Protein AF-A0A1Q3TFG1-F1 (afdb_monomer_lite)

Sequence (102 aa):
MDAPSNRLTTIYNNKSANSSELRNLDILASPIDLKHWPKGSTLTNNGKKTINWRVSFHGRLSFIQVDGKKIRAIPQTGTMGNTCSYVDVKVLPGKTIMTILP

Foldseek 3Di:
DDPPDLEAEDEDPDPDQDKDWDFQDQRPNWGWIWIDGPWWIKIFTQGQAKGWYKYKYWDDAQFKQKQNDTDGWDWDQDPVRTIMTIDIDIHHHGDMIMIGHD

Structure (mmCIF, N/CA/C/O backbone):
data_AF-A0A1Q3TFG1-F1
#
_entry.id   AF-A0A1Q3TFG1-F1
#
loop_
_atom_site.group_PDB
_atom_site.id
_atom_site.type_symbol
_atom_site.label_atom_id
_atom_site.label_alt_id
_atom_site.label_comp_id
_atom_site.label_asym_id
_atom_site.label_entity_id
_atom_site.label_seq_id
_atom_site.pdbx_PDB_ins_code
_atom_site.Cartn_x
_atom_site.Cartn_y
_atom_site.Cartn_z
_atom_site.occupancy
_atom_site.B_iso_or_equiv
_atom_site.auth_seq_id
_atom_site.auth_comp_id
_atom_site.auth_asym_id
_atom_site.auth_atom_id
_atom_site.pdbx_PDB_model_num
ATOM 1 N N . MET A 1 1 ? -18.497 -20.100 -2.269 1.00 33.53 1 MET A N 1
ATOM 2 C CA . MET A 1 1 ? -17.049 -20.367 -2.347 1.00 33.53 1 MET A CA 1
ATOM 3 C C . MET A 1 1 ? -16.327 -19.107 -1.933 1.00 33.53 1 MET A C 1
ATOM 5 O O . MET A 1 1 ? -16.643 -18.038 -2.440 1.00 33.53 1 MET A O 1
ATOM 9 N N . ASP A 1 2 ? -15.483 -19.263 -0.924 1.00 33.22 2 ASP A N 1
ATOM 10 C CA . ASP A 1 2 ? -14.790 -18.244 -0.150 1.00 33.22 2 ASP A CA 1
ATOM 11 C C . ASP A 1 2 ? -14.082 -17.173 -0.981 1.00 33.22 2 ASP A C 1
ATOM 13 O O . ASP A 1 2 ? -13.373 -17.467 -1.942 1.00 33.22 2 ASP A O 1
ATOM 17 N N . ALA A 1 3 ? -14.188 -15.926 -0.527 1.00 37.81 3 ALA A N 1
ATOM 18 C CA . ALA A 1 3 ? -13.178 -14.907 -0.775 1.00 37.81 3 ALA A CA 1
ATOM 19 C C . ALA A 1 3 ? -12.265 -14.846 0.468 1.00 37.81 3 ALA A C 1
ATOM 21 O O . ALA A 1 3 ? -12.508 -14.032 1.360 1.00 37.81 3 ALA A O 1
ATOM 22 N N . PRO A 1 4 ? -11.231 -15.704 0.604 1.00 48.75 4 PRO A N 1
ATOM 23 C CA . PRO A 1 4 ? -10.455 -15.816 1.837 1.00 48.75 4 PRO A CA 1
ATOM 24 C C . PRO A 1 4 ? -9.329 -14.779 1.873 1.00 48.75 4 PRO A C 1
ATOM 26 O O . PRO A 1 4 ? -8.158 -15.101 2.062 1.00 48.75 4 PRO A O 1
ATOM 29 N N . SER A 1 5 ? -9.615 -13.509 1.611 1.00 47.62 5 SER A N 1
ATOM 30 C CA . SER A 1 5 ? -8.555 -12.504 1.575 1.00 47.62 5 SER A CA 1
ATOM 31 C C . SER A 1 5 ? -9.068 -11.176 2.080 1.00 47.62 5 SER A C 1
ATOM 33 O O . SER A 1 5 ? -9.585 -10.360 1.327 1.00 47.62 5 SER A O 1
ATOM 35 N N . ASN A 1 6 ? -8.857 -10.945 3.372 1.00 60.03 6 ASN A N 1
ATOM 36 C CA . ASN A 1 6 ? -8.957 -9.656 4.047 1.00 60.03 6 ASN A CA 1
ATOM 37 C C . ASN A 1 6 ? -7.869 -8.688 3.506 1.00 60.03 6 ASN A C 1
ATOM 39 O O . ASN A 1 6 ? -6.989 -8.250 4.254 1.00 60.03 6 ASN A O 1
ATOM 43 N N . ARG A 1 7 ? -7.837 -8.479 2.179 1.00 63.12 7 ARG A N 1
ATOM 44 C CA . ARG A 1 7 ? -6.745 -7.875 1.410 1.00 63.12 7 ARG A CA 1
ATOM 45 C C . ARG A 1 7 ? -7.289 -6.942 0.332 1.00 63.12 7 ARG A C 1
ATOM 47 O O . ARG A 1 7 ? -7.916 -7.386 -0.624 1.00 63.12 7 ARG A O 1
ATOM 54 N N . LEU A 1 8 ? -6.963 -5.662 0.454 1.00 70.38 8 LEU A N 1
ATOM 55 C CA . LEU A 1 8 ? -7.189 -4.662 -0.582 1.00 70.38 8 LEU A CA 1
ATOM 56 C C . LEU A 1 8 ? -6.015 -4.680 -1.558 1.00 70.38 8 LEU A C 1
ATOM 58 O O . LEU A 1 8 ? -4.879 -4.552 -1.120 1.00 70.38 8 LEU A O 1
ATOM 62 N N . THR A 1 9 ? -6.267 -4.808 -2.860 1.00 65.31 9 THR A N 1
ATOM 63 C CA . THR A 1 9 ? -5.221 -4.681 -3.889 1.00 65.31 9 THR A CA 1
ATOM 64 C C . THR A 1 9 ? -5.487 -3.449 -4.734 1.00 65.31 9 THR A C 1
ATOM 66 O O . THR A 1 9 ? -6.582 -3.311 -5.272 1.00 65.31 9 THR A O 1
ATOM 69 N N . THR A 1 10 ? -4.499 -2.566 -4.866 1.00 66.56 10 THR A N 1
ATOM 70 C CA . THR A 1 10 ? -4.596 -1.389 -5.737 1.00 66.56 10 THR A CA 1
ATOM 71 C C . THR A 1 10 ? -3.535 -1.470 -6.823 1.00 66.56 10 THR A C 1
ATOM 73 O O . THR A 1 10 ? -2.376 -1.775 -6.549 1.00 66.56 10 THR A O 1
ATOM 76 N N . ILE A 1 11 ? -3.940 -1.223 -8.070 1.00 62.84 11 ILE A N 1
ATOM 77 C CA . ILE A 1 11 ? -3.042 -1.116 -9.221 1.00 62.84 11 ILE A CA 1
ATOM 78 C C . ILE A 1 11 ? -3.245 0.274 -9.809 1.00 62.84 11 ILE A C 1
ATOM 80 O O . ILE A 1 11 ? -4.353 0.626 -10.213 1.00 62.84 11 ILE A O 1
ATOM 84 N N . TYR A 1 12 ? -2.188 1.081 -9.851 1.00 63.06 12 TYR A N 1
ATOM 85 C CA . TYR A 1 12 ? -2.242 2.353 -10.566 1.00 63.06 12 TYR A CA 1
ATOM 86 C C . TYR A 1 12 ? -2.107 2.107 -12.074 1.00 63.06 12 TYR A C 1
ATOM 88 O O . TYR A 1 12 ? -1.019 1.798 -12.545 1.00 63.06 12 TYR A O 1
ATOM 96 N N . ASN A 1 13 ? -3.207 2.241 -12.820 1.00 55.56 13 ASN A N 1
ATOM 97 C CA . ASN A 1 13 ? -3.270 1.952 -14.261 1.00 55.56 13 ASN A CA 1
ATOM 98 C C . ASN A 1 13 ? -3.321 3.221 -15.147 1.00 55.56 13 ASN A C 1
ATOM 100 O O . ASN A 1 13 ? -3.613 3.136 -16.338 1.00 55.56 13 ASN A O 1
ATOM 104 N N . ASN A 1 14 ? -3.099 4.421 -14.594 1.00 49.94 14 ASN A N 1
ATOM 105 C CA . ASN A 1 14 ? -3.278 5.658 -15.360 1.00 49.94 14 ASN A CA 1
ATOM 106 C C . ASN A 1 14 ? -1.958 6.155 -15.979 1.00 49.94 14 ASN A C 1
ATOM 108 O O . ASN A 1 14 ? -0.990 6.431 -15.275 1.00 49.94 14 ASN A O 1
ATOM 112 N N . LYS A 1 15 ? -1.936 6.292 -17.312 1.00 52.12 15 LYS A N 1
ATOM 113 C CA . LYS A 1 15 ? -0.811 6.846 -18.092 1.00 52.12 15 LYS A CA 1
ATOM 114 C C . LYS A 1 15 ? -0.770 8.382 -18.110 1.00 52.12 15 LYS A C 1
ATOM 116 O O . LYS A 1 15 ? 0.209 8.950 -18.582 1.00 52.12 15 LYS A O 1
ATOM 121 N N . SER A 1 16 ? -1.818 9.052 -17.629 1.00 49.91 16 SER A N 1
ATOM 122 C CA . SER A 1 16 ? -1.892 10.517 -17.545 1.00 49.91 16 SER A CA 1
ATOM 123 C C . SER A 1 16 ? -1.437 11.021 -16.171 1.00 49.91 16 SER A C 1
ATOM 125 O O . SER A 1 16 ? -1.527 10.303 -15.175 1.00 49.91 16 SER A O 1
ATOM 127 N N . ALA A 1 17 ? -0.946 12.262 -16.105 1.00 55.97 17 ALA A N 1
ATOM 128 C CA . ALA A 1 17 ? -0.416 12.906 -14.896 1.00 55.97 17 ALA A CA 1
ATOM 129 C C . ALA A 1 17 ? -1.481 13.226 -13.818 1.00 55.97 17 ALA A C 1
ATOM 131 O O . ALA A 1 17 ? -1.247 14.041 -12.927 1.00 55.97 17 ALA A O 1
ATOM 132 N N . ASN A 1 18 ? -2.654 12.599 -13.891 1.00 59.12 18 ASN A N 1
ATOM 133 C CA . ASN A 1 18 ? -3.814 12.949 -13.091 1.00 59.12 18 ASN A CA 1
ATOM 134 C C . ASN A 1 18 ? -3.841 12.120 -11.803 1.00 59.12 18 ASN A C 1
ATOM 136 O O . ASN A 1 18 ? -3.668 10.901 -11.830 1.00 59.12 18 ASN A O 1
ATOM 140 N N . SER A 1 19 ? -4.099 12.767 -10.665 1.00 64.44 19 SER A N 1
ATOM 141 C CA . SER A 1 19 ? -4.401 12.045 -9.431 1.00 64.44 19 SER A CA 1
ATOM 142 C C . SER A 1 19 ? -5.800 11.441 -9.492 1.00 64.44 19 SER A C 1
ATOM 144 O O . SER A 1 19 ? -6.719 12.030 -10.057 1.00 64.44 19 SER A O 1
ATOM 146 N N . SER A 1 20 ? -5.972 10.277 -8.880 1.00 66.19 20 SER A N 1
ATOM 147 C CA . SER A 1 20 ? -7.268 9.627 -8.705 1.00 66.19 20 SER A CA 1
ATOM 148 C C . SER A 1 20 ? -7.512 9.446 -7.221 1.00 66.19 20 SER A C 1
ATOM 150 O O . SER A 1 20 ? -6.624 9.008 -6.493 1.00 66.19 20 SER A O 1
ATOM 152 N N . GLU A 1 21 ? -8.699 9.810 -6.764 1.00 70.56 21 GLU A N 1
ATOM 153 C CA . GLU A 1 21 ? -9.059 9.749 -5.358 1.00 70.56 21 GLU A CA 1
ATOM 154 C C . GLU A 1 21 ? -10.351 8.963 -5.205 1.00 70.56 21 GLU A C 1
ATOM 156 O O . GLU A 1 21 ? -11.279 9.094 -6.001 1.00 70.56 21 GLU A O 1
ATOM 161 N N . LEU A 1 22 ? -10.377 8.125 -4.183 1.00 74.44 22 LEU A N 1
ATOM 162 C CA . LEU A 1 22 ? -11.489 7.273 -3.847 1.00 74.44 22 LEU A CA 1
ATOM 163 C C . LEU A 1 22 ? -11.703 7.406 -2.342 1.00 74.44 22 LEU A C 1
ATOM 165 O O . LEU A 1 22 ? -10.858 6.994 -1.551 1.00 74.44 22 LEU A O 1
ATOM 169 N N . ARG A 1 23 ? -12.798 8.065 -1.964 1.00 68.81 23 ARG A N 1
ATOM 170 C CA . ARG A 1 23 ? -13.130 8.375 -0.570 1.00 68.81 23 ARG A CA 1
ATOM 171 C C . ARG A 1 23 ? -14.267 7.500 -0.080 1.00 68.81 23 ARG A C 1
ATOM 173 O O . ARG A 1 23 ? -15.182 7.206 -0.848 1.00 68.81 23 ARG A O 1
ATOM 180 N N . ASN A 1 24 ? -14.225 7.165 1.203 1.00 64.19 24 ASN A N 1
ATOM 181 C CA . ASN A 1 24 ? -15.286 6.465 1.918 1.00 64.19 24 ASN A CA 1
ATOM 182 C C . ASN A 1 24 ? -15.721 5.142 1.263 1.00 64.19 24 ASN A C 1
ATOM 184 O O . ASN A 1 24 ? -16.910 4.832 1.185 1.00 64.19 24 ASN A O 1
ATOM 188 N N . LEU A 1 25 ? -14.759 4.362 0.767 1.00 71.88 25 LEU A N 1
ATOM 189 C CA . LEU A 1 25 ? -15.064 3.021 0.282 1.00 71.88 25 LEU A CA 1
ATOM 190 C C . LEU A 1 25 ? -15.073 2.055 1.455 1.00 71.88 25 LEU A C 1
ATOM 192 O O . LEU A 1 25 ? -14.050 1.844 2.106 1.00 71.88 25 LEU A O 1
ATOM 196 N N . ASP A 1 26 ? -16.230 1.452 1.698 1.00 67.75 26 ASP A N 1
ATOM 197 C CA . ASP A 1 26 ? -16.365 0.403 2.694 1.00 67.75 26 ASP A CA 1
ATOM 198 C C . ASP A 1 26 ? -15.732 -0.888 2.182 1.00 67.75 26 ASP A C 1
ATOM 200 O O . ASP A 1 26 ? -16.278 -1.602 1.340 1.00 67.75 26 ASP A O 1
ATOM 204 N N . ILE A 1 27 ? -14.561 -1.209 2.726 1.00 67.31 27 ILE A N 1
ATOM 205 C CA . ILE A 1 27 ? -13.880 -2.471 2.469 1.00 67.31 27 ILE A CA 1
ATOM 206 C C . ILE A 1 27 ? -13.892 -3.277 3.755 1.00 67.31 27 ILE 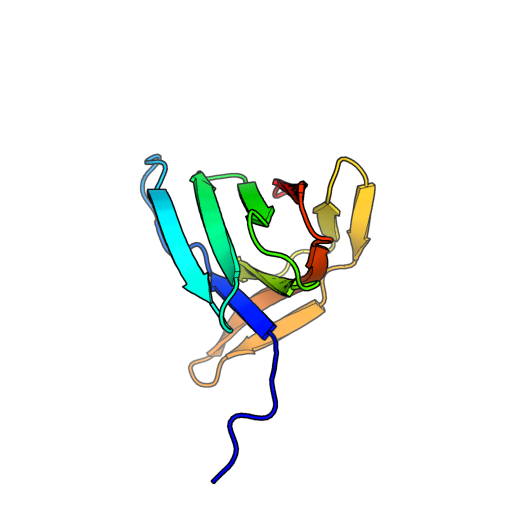A C 1
ATOM 208 O O . ILE A 1 27 ? -13.346 -2.852 4.769 1.00 67.31 27 ILE A O 1
ATOM 212 N N . LEU A 1 28 ? -14.501 -4.466 3.718 1.00 64.81 28 LEU A N 1
ATOM 213 C CA . LEU A 1 28 ? -14.523 -5.399 4.856 1.00 64.81 28 LEU A CA 1
ATOM 214 C C . LEU A 1 28 ? -15.130 -4.764 6.131 1.00 64.81 28 LEU A C 1
ATOM 216 O O . LEU A 1 28 ? -14.668 -5.019 7.247 1.00 64.81 28 LEU A O 1
ATOM 220 N N . ALA A 1 29 ? -16.164 -3.930 5.952 1.00 66.94 29 ALA A N 1
ATOM 221 C CA . ALA A 1 29 ? -16.790 -3.110 6.996 1.00 66.94 29 ALA A CA 1
ATOM 222 C C . ALA A 1 29 ? -15.822 -2.111 7.667 1.00 66.94 29 ALA A C 1
ATOM 224 O O . ALA A 1 29 ? -15.886 -1.869 8.874 1.00 66.94 29 ALA A O 1
ATOM 225 N N . SER A 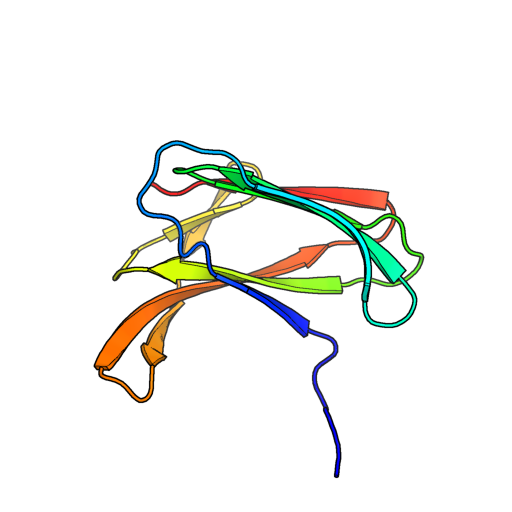1 30 ? -14.866 -1.577 6.906 1.00 70.56 30 SER A N 1
ATOM 226 C CA . SER A 1 30 ? -13.971 -0.500 7.326 1.00 70.56 30 SER A CA 1
ATOM 227 C C . SER A 1 30 ? -13.898 0.562 6.224 1.00 70.56 30 SER A C 1
ATOM 229 O O . SER A 1 30 ? -13.448 0.237 5.122 1.00 70.56 30 SER A O 1
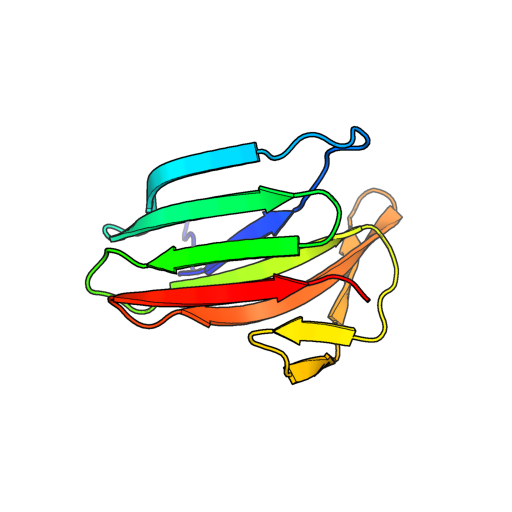ATOM 231 N N . PRO A 1 31 ? -14.320 1.810 6.498 1.00 79.81 31 PRO A N 1
ATOM 232 C CA . PRO A 1 31 ? -14.199 2.892 5.534 1.00 79.81 31 PRO A CA 1
ATOM 233 C C . PRO A 1 31 ? -12.726 3.217 5.301 1.00 79.81 31 PRO A C 1
ATOM 235 O O . PRO A 1 31 ? -11.932 3.324 6.243 1.00 79.81 31 PRO A O 1
ATOM 238 N N . ILE A 1 32 ? -12.363 3.385 4.036 1.00 83.12 32 ILE A N 1
ATOM 239 C CA . ILE A 1 32 ? -11.021 3.789 3.627 1.00 83.12 32 ILE A CA 1
ATOM 240 C C . ILE A 1 32 ? -11.052 4.990 2.692 1.00 83.12 32 ILE A C 1
ATOM 242 O O . ILE A 1 32 ? -11.986 5.156 1.905 1.00 83.12 32 ILE A O 1
ATOM 246 N N . ASP A 1 33 ? -9.967 5.758 2.727 1.00 83.62 33 ASP A N 1
ATOM 247 C CA . ASP A 1 33 ? -9.665 6.760 1.712 1.00 83.62 33 ASP A CA 1
ATOM 248 C C . ASP A 1 33 ? -8.376 6.375 0.995 1.00 83.62 33 ASP A C 1
ATOM 250 O O . ASP A 1 33 ? -7.325 6.199 1.614 1.00 83.62 33 ASP A O 1
ATOM 254 N N . LEU A 1 34 ? -8.449 6.248 -0.323 1.00 83.50 34 LEU A N 1
ATOM 255 C CA . LEU A 1 34 ? -7.322 5.954 -1.188 1.00 83.50 34 LEU A CA 1
ATOM 256 C C . LEU A 1 34 ? -7.094 7.134 -2.127 1.00 83.50 34 LEU A C 1
ATOM 258 O O . LEU A 1 34 ? -7.980 7.534 -2.877 1.00 83.50 34 LEU A O 1
ATOM 262 N N . LYS A 1 35 ? -5.869 7.642 -2.157 1.00 84.00 35 LYS A N 1
ATOM 263 C CA . LYS A 1 35 ? -5.439 8.645 -3.129 1.00 84.00 35 LYS A CA 1
ATOM 264 C C . LYS A 1 35 ? -4.252 8.102 -3.900 1.00 84.00 35 LYS A C 1
ATOM 266 O O . LYS A 1 35 ? -3.276 7.665 -3.308 1.00 84.00 35 LYS A O 1
ATOM 271 N N . HIS A 1 36 ? -4.330 8.128 -5.217 1.00 80.56 36 HIS A N 1
ATOM 272 C CA . HIS A 1 36 ? -3.280 7.723 -6.143 1.00 80.56 36 HIS A CA 1
ATOM 273 C C . HIS A 1 36 ? -2.811 8.936 -6.953 1.00 80.56 36 HIS A C 1
ATOM 275 O O . HIS A 1 36 ? -3.601 9.808 -7.313 1.00 80.56 36 HIS A O 1
ATOM 281 N N . TRP A 1 37 ? -1.524 8.979 -7.274 1.00 81.19 37 TRP A N 1
ATOM 282 C CA . TRP A 1 37 ? -0.914 9.946 -8.186 1.00 81.19 37 TRP A CA 1
ATOM 283 C C . TRP A 1 37 ? 0.223 9.260 -8.962 1.00 81.19 37 TRP A C 1
ATOM 285 O O . TRP A 1 37 ? 0.627 8.156 -8.593 1.00 81.19 37 TRP A O 1
ATOM 295 N N . PRO A 1 38 ? 0.787 9.884 -10.014 1.00 71.69 38 PRO A N 1
ATOM 296 C CA . PRO A 1 38 ? 1.701 9.208 -10.943 1.00 71.69 38 PRO A CA 1
ATOM 297 C C . PRO A 1 38 ? 2.925 8.530 -10.316 1.00 71.69 38 PRO A C 1
ATOM 299 O O . PRO A 1 38 ? 3.500 7.628 -10.916 1.00 71.69 38 PRO A O 1
ATOM 302 N N . LYS A 1 39 ? 3.339 8.964 -9.122 1.00 80.50 39 LYS A N 1
ATOM 303 C CA . LYS A 1 39 ? 4.514 8.443 -8.415 1.00 80.50 39 LYS A CA 1
ATOM 304 C C . LYS A 1 39 ? 4.195 7.870 -7.040 1.00 80.50 39 LYS A C 1
ATOM 306 O O . LYS A 1 39 ? 5.115 7.656 -6.262 1.00 80.50 39 LYS A O 1
ATOM 311 N N . GLY A 1 40 ? 2.930 7.644 -6.696 1.00 84.62 40 GLY A N 1
ATOM 312 C CA . GLY A 1 40 ? 2.626 7.147 -5.363 1.00 84.62 40 GLY A CA 1
ATOM 313 C C . GLY A 1 40 ? 1.155 6.998 -5.039 1.00 84.62 40 GLY A C 1
ATOM 314 O O . GLY A 1 40 ? 0.260 7.215 -5.857 1.00 84.62 40 GLY A O 1
ATOM 315 N N . SER A 1 41 ? 0.908 6.534 -3.827 1.00 85.88 41 SER A N 1
ATOM 316 C CA . SER A 1 41 ? -0.426 6.238 -3.333 1.00 85.88 41 SER A CA 1
ATOM 317 C C . SER A 1 41 ? -0.471 6.383 -1.819 1.00 85.88 41 SER A C 1
ATOM 319 O O . SER A 1 41 ? 0.443 5.924 -1.138 1.00 85.88 41 SER A O 1
ATOM 321 N N . THR A 1 42 ? -1.527 6.978 -1.278 1.00 89.75 42 THR A N 1
ATOM 322 C CA . THR A 1 42 ? -1.821 6.972 0.156 1.00 89.75 42 THR A CA 1
ATOM 323 C C . THR A 1 42 ? -3.091 6.197 0.423 1.00 89.75 42 THR A C 1
ATOM 325 O O . THR A 1 42 ? -4.090 6.410 -0.264 1.00 89.75 42 THR A O 1
ATOM 328 N N . LEU A 1 43 ? -3.066 5.367 1.459 1.00 89.06 43 LEU A N 1
ATOM 329 C CA . LEU A 1 43 ? -4.250 4.714 1.994 1.00 89.06 43 LEU A CA 1
ATOM 330 C C . LEU A 1 43 ? -4.432 5.124 3.452 1.00 89.06 43 LEU A C 1
ATOM 332 O O . LEU A 1 43 ? -3.548 4.884 4.275 1.00 89.06 43 LEU A O 1
ATOM 336 N N . THR A 1 44 ? -5.588 5.696 3.762 1.00 89.88 44 THR A N 1
ATOM 337 C CA . THR A 1 44 ? -6.040 5.977 5.123 1.00 89.88 44 THR A CA 1
ATOM 338 C C . THR A 1 44 ? -7.092 4.955 5.517 1.00 89.88 44 THR A C 1
ATOM 340 O O . THR A 1 44 ? -8.075 4.752 4.805 1.00 89.88 44 THR A O 1
ATOM 343 N N . ASN A 1 45 ? -6.887 4.308 6.661 1.00 89.38 45 ASN A N 1
ATOM 344 C CA . ASN A 1 45 ? -7.865 3.408 7.253 1.00 89.38 45 ASN A CA 1
ATOM 345 C C . ASN A 1 45 ? -8.689 4.157 8.305 1.00 89.38 45 ASN A C 1
ATOM 347 O O . ASN A 1 45 ? -8.230 4.339 9.431 1.00 89.38 45 ASN A O 1
ATOM 351 N N . ASN A 1 46 ? -9.908 4.561 7.946 1.00 86.25 46 ASN A N 1
ATOM 352 C CA . ASN A 1 46 ? -10.853 5.214 8.858 1.00 86.25 46 ASN A CA 1
ATOM 353 C C . ASN A 1 46 ? -11.701 4.200 9.649 1.00 86.25 46 ASN A C 1
ATOM 355 O O . ASN A 1 46 ? -12.532 4.581 10.473 1.00 86.25 46 ASN A O 1
ATOM 359 N N . GLY A 1 47 ? -11.523 2.903 9.393 1.00 84.38 47 GLY A N 1
ATOM 360 C CA . GLY A 1 47 ? -12.233 1.837 10.079 1.00 84.38 47 GLY A CA 1
ATOM 361 C C . GLY A 1 47 ? -11.601 1.415 11.400 1.00 84.38 47 GLY A C 1
ATOM 362 O O . GLY A 1 47 ? -10.632 1.988 11.893 1.00 84.38 47 GLY A O 1
ATOM 363 N N . LYS A 1 48 ? -12.179 0.359 11.983 1.00 85.06 48 LYS A N 1
ATOM 364 C CA . LYS A 1 48 ? -11.781 -0.193 13.291 1.00 85.06 48 LYS A CA 1
ATOM 365 C C . LYS A 1 48 ? -10.918 -1.453 13.186 1.00 85.06 48 LYS A C 1
ATOM 367 O O . LYS A 1 48 ? -10.461 -1.963 14.204 1.00 85.06 48 LYS A O 1
ATOM 372 N N . LYS A 1 49 ? -10.705 -1.981 11.976 1.00 84.62 49 LYS A N 1
ATOM 373 C CA . LYS A 1 49 ? -9.944 -3.216 11.732 1.00 84.62 49 LYS 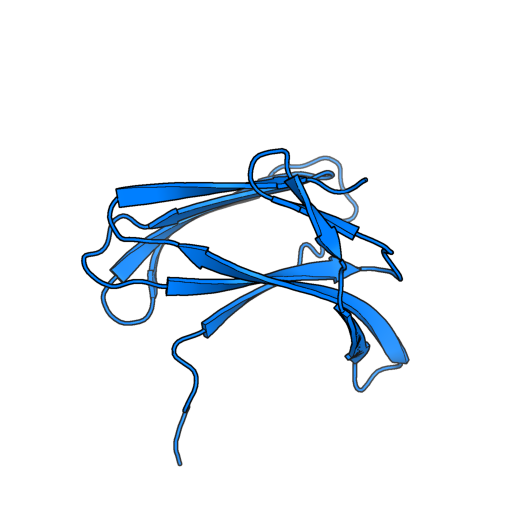A CA 1
ATOM 374 C C . LYS A 1 49 ? -8.682 -2.926 10.937 1.00 84.62 49 LYS A C 1
ATOM 376 O O . LYS A 1 49 ? -8.675 -2.048 10.086 1.00 84.62 49 LYS A O 1
ATOM 381 N N . THR A 1 50 ? -7.623 -3.688 11.187 1.00 85.75 50 THR A N 1
ATOM 382 C CA . THR A 1 50 ? -6.403 -3.630 10.374 1.00 85.75 50 THR A CA 1
ATOM 383 C C . THR A 1 50 ? -6.682 -4.117 8.957 1.00 85.75 50 THR A C 1
ATOM 385 O O . THR A 1 50 ? -7.286 -5.174 8.763 1.00 85.75 50 THR A O 1
ATOM 388 N N . ILE A 1 51 ? -6.184 -3.375 7.973 1.00 86.50 51 ILE A N 1
ATOM 389 C CA . ILE A 1 51 ? -6.323 -3.696 6.554 1.00 86.50 51 ILE A CA 1
ATOM 390 C C . ILE A 1 51 ? -4.976 -4.180 6.027 1.00 86.50 51 ILE A C 1
ATOM 392 O O . ILE A 1 51 ? -3.955 -3.527 6.233 1.00 86.50 51 ILE A O 1
ATOM 396 N N . ASN A 1 52 ? -4.965 -5.318 5.331 1.00 86.50 52 ASN A N 1
ATOM 397 C CA . ASN A 1 52 ? -3.800 -5.717 4.548 1.00 86.50 52 ASN A CA 1
ATOM 398 C C . ASN A 1 52 ? -3.928 -5.082 3.165 1.00 86.50 52 ASN A C 1
ATOM 400 O O . ASN A 1 52 ? -4.804 -5.446 2.383 1.00 86.50 52 ASN A O 1
ATOM 404 N N . TRP A 1 53 ? -3.076 -4.115 2.874 1.00 87.75 53 TRP A N 1
ATOM 405 C CA . TRP A 1 53 ? -3.060 -3.400 1.614 1.00 87.75 53 TRP A CA 1
ATOM 406 C C . TRP A 1 53 ? -1.903 -3.872 0.744 1.00 87.75 53 TRP A C 1
ATOM 408 O O . TRP A 1 53 ? -0.737 -3.679 1.072 1.00 87.75 53 TRP A O 1
ATOM 418 N N . ARG A 1 54 ? -2.238 -4.477 -0.390 1.00 88.06 54 ARG A N 1
ATOM 419 C CA . ARG A 1 54 ? -1.316 -4.784 -1.472 1.00 88.06 54 ARG A CA 1
ATOM 420 C C . ARG A 1 54 ? -1.266 -3.609 -2.436 1.00 88.06 54 ARG A C 1
ATOM 422 O O . ARG A 1 54 ? -2.124 -3.492 -3.316 1.00 88.06 54 ARG A O 1
ATOM 429 N N . VAL A 1 55 ? -0.253 -2.765 -2.306 1.00 85.38 55 VAL A N 1
ATOM 430 C CA . VAL A 1 55 ? 0.019 -1.757 -3.332 1.00 85.38 55 VAL A CA 1
ATOM 431 C C . VAL A 1 55 ? 0.789 -2.416 -4.470 1.00 85.38 55 VAL A C 1
ATOM 433 O O . VAL A 1 55 ? 1.768 -3.125 -4.236 1.00 85.38 55 VAL A O 1
ATOM 436 N N . SER A 1 56 ? 0.322 -2.226 -5.699 1.00 84.56 56 SER A N 1
ATOM 437 C CA . SER A 1 56 ? 0.914 -2.810 -6.900 1.00 84.56 56 SER A CA 1
ATOM 438 C C . SER A 1 56 ? 1.148 -1.734 -7.953 1.00 84.56 56 SER A C 1
ATOM 440 O O . SER A 1 56 ? 0.294 -0.885 -8.208 1.00 84.56 56 SER A O 1
ATOM 442 N N . PHE A 1 57 ? 2.295 -1.811 -8.612 1.00 82.75 57 PHE A N 1
ATOM 443 C CA . PHE A 1 57 ? 2.687 -0.906 -9.683 1.00 82.75 57 PHE A CA 1
ATOM 444 C C . PHE A 1 57 ? 3.113 -1.696 -10.915 1.00 82.75 57 PHE A C 1
ATOM 446 O O . PHE A 1 57 ? 3.618 -2.813 -10.807 1.00 82.75 57 PHE A O 1
ATOM 453 N N . HIS A 1 58 ? 2.915 -1.121 -12.098 1.00 81.88 58 HIS A N 1
ATOM 454 C CA . HIS A 1 58 ? 3.381 -1.737 -13.336 1.00 81.88 58 HIS A CA 1
ATOM 455 C C . HIS A 1 58 ? 4.909 -1.724 -13.428 1.00 81.88 58 HIS A C 1
ATOM 457 O O . HIS A 1 58 ? 5.568 -0.790 -12.975 1.00 81.88 58 HIS A O 1
ATOM 463 N N . GLY A 1 59 ? 5.461 -2.755 -14.067 1.00 82.25 59 GLY A N 1
ATOM 464 C CA . GLY A 1 59 ? 6.894 -2.912 -14.269 1.00 82.25 59 GLY A CA 1
ATOM 465 C C . GLY A 1 59 ? 7.583 -3.721 -13.173 1.00 82.25 59 GLY A C 1
ATOM 466 O O . GLY A 1 59 ? 6.972 -4.177 -12.202 1.00 82.25 59 GLY A O 1
ATOM 467 N N . ARG A 1 60 ? 8.888 -3.928 -13.368 1.00 84.62 60 ARG A N 1
ATOM 468 C CA . ARG A 1 60 ? 9.759 -4.661 -12.447 1.00 84.62 60 ARG A CA 1
ATOM 469 C C . ARG A 1 60 ? 10.513 -3.669 -11.568 1.00 84.62 60 ARG A C 1
ATOM 471 O O . ARG A 1 60 ? 11.506 -3.089 -11.992 1.00 84.62 60 ARG A O 1
ATOM 478 N N . LEU A 1 61 ? 10.024 -3.479 -10.351 1.00 86.31 61 LEU A N 1
ATOM 479 C CA . LEU A 1 61 ? 10.617 -2.596 -9.355 1.00 86.31 61 LEU A CA 1
ATOM 480 C C . LEU A 1 61 ? 11.451 -3.430 -8.385 1.00 86.31 61 LEU A C 1
ATOM 482 O O . LEU A 1 61 ? 11.039 -4.511 -7.973 1.00 86.31 61 LEU A O 1
ATOM 486 N N . SER A 1 62 ? 12.626 -2.934 -8.004 1.00 88.88 62 SER A N 1
ATOM 487 C CA . SER A 1 62 ? 13.446 -3.562 -6.961 1.00 88.88 62 SER A CA 1
ATOM 488 C C . SER A 1 62 ? 12.921 -3.238 -5.559 1.00 88.88 62 SER A C 1
ATOM 490 O O . SER A 1 62 ? 12.995 -4.072 -4.653 1.00 88.88 62 SER A O 1
ATOM 492 N N . PHE A 1 63 ? 12.349 -2.045 -5.381 1.00 90.19 63 PHE A N 1
ATOM 493 C CA . PHE A 1 63 ? 11.727 -1.602 -4.140 1.00 90.19 63 PHE A CA 1
ATOM 494 C C . PHE A 1 63 ? 10.558 -0.645 -4.393 1.00 90.19 63 PHE A C 1
ATOM 496 O O . PHE A 1 63 ? 10.464 -0.015 -5.443 1.00 90.19 63 PHE A O 1
ATOM 503 N N . ILE A 1 64 ? 9.692 -0.530 -3.390 1.00 90.00 64 ILE A N 1
ATOM 504 C CA . ILE A 1 64 ? 8.652 0.492 -3.251 1.00 90.00 64 ILE A CA 1
ATOM 505 C C . ILE A 1 64 ? 8.934 1.212 -1.930 1.00 90.00 64 ILE A C 1
ATOM 507 O O . ILE A 1 64 ? 9.235 0.564 -0.924 1.00 90.00 64 ILE A O 1
ATOM 511 N N . GLN A 1 65 ? 8.888 2.543 -1.914 1.00 92.44 65 GLN A N 1
ATOM 512 C CA . GLN A 1 65 ? 9.000 3.284 -0.659 1.00 92.44 65 GLN A CA 1
ATOM 513 C C . GLN A 1 65 ? 7.659 3.253 0.065 1.00 92.44 65 GLN A C 1
ATOM 515 O O . GLN A 1 65 ? 6.647 3.588 -0.534 1.00 92.44 65 GLN A O 1
ATOM 520 N N . VAL A 1 66 ? 7.652 2.864 1.336 1.00 91.25 66 VAL A N 1
ATOM 521 C CA . VAL A 1 66 ? 6.479 2.816 2.214 1.00 91.25 66 VAL A CA 1
ATOM 522 C C . VAL A 1 66 ? 6.822 3.602 3.477 1.00 91.25 66 VAL A C 1
ATOM 524 O O . VAL A 1 66 ? 7.774 3.250 4.172 1.00 91.25 66 VAL A O 1
ATOM 527 N N . ASP A 1 67 ? 6.116 4.703 3.733 1.00 89.38 67 ASP A N 1
ATOM 528 C CA . ASP A 1 67 ? 6.407 5.681 4.795 1.00 89.38 67 ASP A CA 1
ATOM 529 C C . ASP A 1 67 ? 7.893 6.084 4.846 1.00 89.38 67 ASP A C 1
ATOM 531 O O . ASP A 1 67 ? 8.545 6.085 5.890 1.00 89.38 67 ASP A O 1
ATOM 535 N N . GLY A 1 68 ? 8.471 6.352 3.670 1.00 87.00 68 GLY A N 1
ATOM 536 C CA . GLY A 1 68 ? 9.883 6.717 3.511 1.00 87.00 68 GLY A CA 1
ATOM 537 C C . GLY A 1 68 ? 10.877 5.549 3.599 1.00 87.00 68 GLY A C 1
ATOM 538 O O . GLY A 1 68 ? 12.050 5.722 3.264 1.00 87.00 68 GLY A O 1
ATOM 539 N N . LYS A 1 69 ? 10.443 4.339 3.974 1.00 89.94 69 LYS A N 1
ATOM 540 C CA . LYS A 1 69 ? 11.296 3.141 4.026 1.00 89.94 69 LYS A CA 1
ATOM 541 C C . LYS A 1 69 ? 11.263 2.391 2.702 1.00 89.94 69 LYS A C 1
ATOM 543 O O . LYS A 1 69 ? 10.198 2.098 2.175 1.00 89.94 69 LYS A O 1
ATOM 548 N N . LYS A 1 70 ? 12.428 2.017 2.170 1.00 91.31 70 LYS A N 1
ATOM 549 C CA . LYS A 1 70 ? 12.511 1.169 0.971 1.00 91.31 70 LYS A CA 1
ATOM 550 C C . LYS A 1 70 ? 12.164 -0.271 1.342 1.00 91.31 70 LYS A C 1
ATOM 552 O O . LYS A 1 70 ? 12.920 -0.913 2.066 1.00 91.31 70 LYS A O 1
ATOM 557 N N . ILE A 1 71 ? 11.047 -0.780 0.834 1.00 92.62 71 ILE A N 1
ATOM 558 C CA . ILE A 1 71 ? 10.648 -2.180 0.994 1.00 92.62 71 ILE A CA 1
ATOM 559 C C . ILE A 1 71 ? 10.862 -2.903 -0.331 1.00 92.62 71 ILE A C 1
ATOM 561 O O . ILE A 1 71 ? 10.464 -2.408 -1.383 1.00 92.62 71 ILE A O 1
ATOM 565 N N . ARG A 1 72 ? 11.506 -4.076 -0.289 1.00 92.50 72 ARG A N 1
ATOM 566 C CA . ARG A 1 72 ? 11.720 -4.908 -1.480 1.00 92.50 72 ARG A CA 1
ATOM 567 C C . ARG A 1 72 ? 10.371 -5.244 -2.117 1.00 92.50 72 ARG A C 1
ATOM 569 O O . ARG A 1 72 ? 9.493 -5.775 -1.441 1.00 92.50 72 ARG A O 1
ATOM 576 N N . ALA A 1 73 ? 10.232 -4.952 -3.405 1.00 90.44 73 ALA A N 1
ATOM 577 C CA . ALA A 1 73 ? 9.014 -5.260 -4.137 1.00 90.44 73 ALA A CA 1
ATOM 578 C C . ALA A 1 73 ? 9.043 -6.709 -4.636 1.00 90.44 73 ALA A C 1
ATOM 580 O O . ALA A 1 73 ? 10.098 -7.246 -4.985 1.00 90.44 73 ALA A O 1
ATOM 581 N N . ILE A 1 74 ? 7.877 -7.346 -4.654 1.00 91.12 74 ILE A N 1
ATOM 582 C CA . ILE A 1 74 ? 7.699 -8.710 -5.139 1.00 91.12 74 ILE A CA 1
ATOM 583 C C . ILE A 1 74 ? 7.192 -8.624 -6.581 1.00 91.12 74 ILE A C 1
ATOM 585 O O . ILE A 1 74 ? 6.105 -8.083 -6.800 1.00 91.12 74 ILE A O 1
ATOM 589 N N . PRO A 1 75 ? 7.951 -9.119 -7.575 1.00 86.69 75 PRO A N 1
ATOM 590 C CA . PRO A 1 75 ? 7.477 -9.164 -8.947 1.00 86.69 75 PRO A CA 1
ATOM 591 C C . PRO A 1 75 ? 6.381 -10.225 -9.084 1.00 86.69 75 PRO A C 1
ATOM 593 O O . PRO A 1 75 ? 6.507 -11.344 -8.589 1.00 86.69 75 PRO A O 1
ATOM 596 N N . GLN A 1 76 ? 5.319 -9.878 -9.795 1.00 84.00 76 GLN A N 1
ATOM 597 C CA . GLN A 1 76 ? 4.219 -10.753 -10.155 1.00 84.00 76 GLN A CA 1
ATOM 598 C C . GLN A 1 76 ? 3.978 -10.625 -11.655 1.00 84.00 76 GLN A C 1
ATOM 600 O O . GLN A 1 76 ? 3.775 -9.531 -12.179 1.00 84.00 76 GLN A O 1
ATOM 605 N N . THR A 1 77 ? 3.985 -11.753 -12.352 1.00 80.56 77 THR A N 1
ATOM 606 C CA . THR A 1 77 ? 3.589 -11.787 -13.761 1.00 80.56 77 THR A CA 1
ATOM 607 C C . THR A 1 77 ? 2.103 -12.102 -13.811 1.00 80.56 77 THR A C 1
ATOM 609 O O . THR A 1 77 ? 1.668 -13.130 -13.295 1.00 80.56 77 THR A O 1
ATOM 612 N N . GLY A 1 78 ? 1.311 -11.186 -14.362 1.00 66.88 78 GLY A N 1
ATOM 613 C CA . GLY A 1 78 ? -0.110 -11.413 -14.594 1.00 66.88 78 GLY A CA 1
ATOM 614 C C . GLY A 1 78 ? -0.341 -12.422 -15.719 1.00 66.88 78 GLY A C 1
ATOM 615 O O . GLY A 1 78 ? 0.513 -12.621 -16.580 1.00 66.88 78 GLY A O 1
ATOM 616 N N . THR A 1 79 ? -1.536 -13.010 -15.756 1.00 59.25 79 THR A N 1
ATOM 617 C CA . THR A 1 79 ? -1.942 -14.051 -16.720 1.00 59.25 79 THR A CA 1
ATOM 618 C C . THR A 1 79 ? -1.855 -13.606 -18.187 1.00 59.25 79 THR A C 1
ATOM 620 O O . THR A 1 79 ? -1.777 -14.439 -19.079 1.00 59.25 79 THR A O 1
ATOM 623 N N . MET A 1 80 ? -1.829 -12.293 -18.442 1.00 64.62 80 MET A N 1
ATOM 624 C CA . MET A 1 80 ? -1.684 -11.687 -19.774 1.00 64.62 80 MET A CA 1
ATOM 625 C C . MET A 1 80 ? -0.239 -11.257 -20.105 1.00 64.62 80 MET A C 1
ATOM 627 O O . MET A 1 80 ? -0.036 -10.437 -20.992 1.00 64.62 80 MET A O 1
ATOM 631 N N . GLY A 1 81 ? 0.770 -11.728 -19.360 1.00 68.44 81 GLY A N 1
ATOM 632 C CA . GLY A 1 81 ? 2.188 -11.402 -19.591 1.00 68.44 81 GLY A CA 1
ATOM 633 C C . GLY A 1 81 ? 2.649 -10.0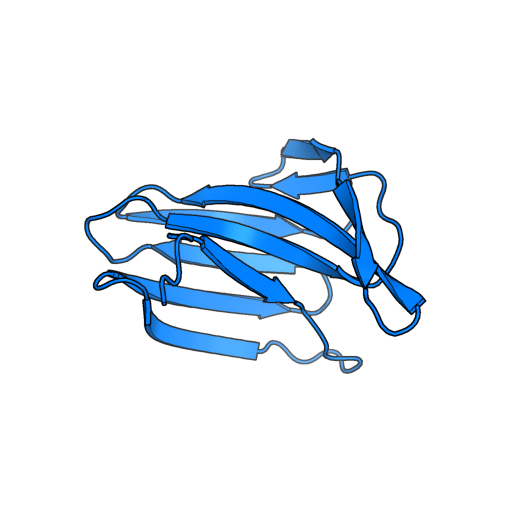40 -19.049 1.00 68.44 81 GLY A C 1
ATOM 634 O O . GLY A 1 81 ? 3.839 -9.730 -19.069 1.00 68.44 81 GLY A O 1
ATOM 635 N N . ASN A 1 82 ? 1.739 -9.231 -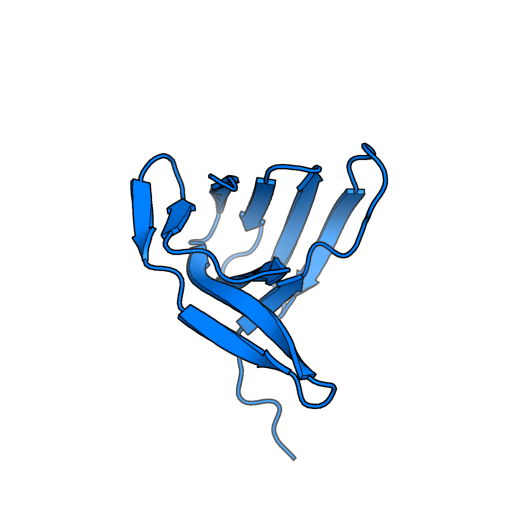18.501 1.00 74.44 82 ASN A N 1
ATOM 636 C CA . ASN A 1 82 ? 2.086 -7.959 -17.868 1.00 74.44 82 ASN A CA 1
ATOM 637 C C . ASN A 1 82 ? 2.796 -8.204 -16.528 1.00 74.44 82 ASN A C 1
ATOM 639 O O . ASN A 1 82 ? 2.217 -8.792 -15.615 1.00 74.44 82 ASN A O 1
ATOM 643 N N . THR A 1 83 ? 4.035 -7.725 -16.391 1.00 80.75 83 THR A N 1
ATOM 644 C CA . THR A 1 83 ? 4.762 -7.755 -15.112 1.00 80.75 83 THR A CA 1
ATOM 645 C C . THR A 1 83 ? 4.365 -6.553 -14.260 1.00 80.75 83 THR A C 1
ATOM 647 O O . THR A 1 83 ? 4.473 -5.405 -14.699 1.00 80.75 83 THR A O 1
ATOM 650 N N . CYS A 1 84 ? 3.933 -6.809 -13.032 1.00 84.12 84 CYS A N 1
ATOM 651 C CA . CYS A 1 84 ? 3.759 -5.806 -11.991 1.00 84.12 84 CYS A CA 1
ATOM 652 C C . CYS A 1 84 ? 4.632 -6.148 -10.784 1.00 84.12 84 CYS A C 1
ATOM 654 O O . CYS A 1 84 ? 5.103 -7.270 -10.631 1.00 84.12 84 CYS A O 1
ATOM 656 N N . SER A 1 85 ? 4.880 -5.169 -9.928 1.00 87.94 85 SER A N 1
ATOM 657 C CA . SER A 1 85 ? 5.592 -5.353 -8.669 1.00 87.94 85 SER A CA 1
ATOM 658 C C . SER A 1 85 ? 4.723 -4.848 -7.536 1.00 87.94 85 SER A C 1
ATOM 660 O O . SER A 1 85 ? 4.115 -3.784 -7.658 1.00 87.94 85 SER A O 1
ATOM 662 N N . TYR A 1 86 ? 4.655 -5.599 -6.442 1.00 88.44 86 TYR A N 1
ATOM 663 C CA . TYR A 1 86 ? 3.786 -5.271 -5.319 1.00 88.44 86 TYR A CA 1
ATOM 664 C C . TYR A 1 86 ? 4.502 -5.344 -3.971 1.00 88.44 86 TYR A C 1
ATOM 666 O O . TYR A 1 86 ? 5.537 -5.996 -3.828 1.00 88.44 86 TYR A O 1
ATOM 674 N N . VAL A 1 87 ? 3.922 -4.692 -2.965 1.00 90.62 87 VAL A N 1
ATOM 675 C CA . VAL A 1 87 ? 4.262 -4.885 -1.552 1.00 90.62 87 VAL A CA 1
ATOM 676 C C . VAL A 1 87 ? 2.980 -4.964 -0.728 1.00 90.62 87 VAL A C 1
ATOM 678 O O . VAL A 1 87 ? 2.028 -4.223 -0.966 1.00 90.62 87 VAL A O 1
ATOM 681 N N . ASP A 1 88 ? 2.947 -5.897 0.222 1.00 90.00 88 ASP A N 1
ATOM 682 C CA . ASP A 1 88 ? 1.865 -6.024 1.196 1.00 90.00 88 ASP A CA 1
ATOM 683 C C . ASP A 1 88 ? 2.206 -5.197 2.446 1.00 90.00 88 ASP A C 1
ATOM 685 O O . ASP A 1 88 ? 3.239 -5.408 3.082 1.00 90.00 88 ASP A O 1
ATOM 689 N N . VAL A 1 89 ? 1.331 -4.263 2.809 1.00 89.69 89 VAL A N 1
ATOM 690 C CA . VAL A 1 89 ? 1.484 -3.357 3.950 1.00 89.69 89 VAL A CA 1
ATOM 691 C C . VAL A 1 89 ? 0.274 -3.478 4.865 1.00 89.69 89 VAL A C 1
ATOM 693 O O . VAL A 1 89 ? -0.865 -3.540 4.411 1.00 89.69 89 VAL A O 1
ATOM 696 N N . LYS A 1 90 ? 0.498 -3.502 6.179 1.00 90.56 90 LYS A N 1
ATOM 697 C CA . LYS A 1 90 ? -0.588 -3.470 7.163 1.00 90.56 90 LYS A CA 1
ATOM 698 C C . LYS A 1 90 ? -0.925 -2.024 7.505 1.00 90.56 90 LYS A C 1
ATOM 700 O O . LYS A 1 90 ? -0.077 -1.311 8.030 1.00 90.56 90 LYS A O 1
ATOM 705 N N . VAL A 1 91 ? -2.166 -1.617 7.260 1.00 88.94 91 VAL A N 1
ATOM 706 C CA . VAL A 1 91 ? -2.687 -0.301 7.641 1.00 88.94 91 VAL A CA 1
ATOM 707 C C . VAL A 1 91 ? -3.545 -0.464 8.886 1.00 88.94 91 VAL A C 1
ATOM 709 O O . VAL A 1 91 ? -4.662 -0.989 8.834 1.00 88.94 91 VAL A O 1
ATOM 712 N N . LEU A 1 92 ? -2.994 -0.064 10.030 1.00 90.25 92 LEU A N 1
ATOM 713 C CA . LEU A 1 92 ? -3.706 -0.099 11.306 1.00 90.25 92 LEU A CA 1
ATOM 714 C C . LEU A 1 92 ? -4.888 0.893 11.304 1.00 90.25 92 LEU A C 1
ATOM 716 O O . LEU A 1 92 ? -4.852 1.871 10.554 1.00 90.25 92 LEU A O 1
ATOM 720 N N . PRO A 1 93 ? -5.916 0.669 12.140 1.00 88.75 93 PRO A N 1
ATOM 721 C CA . PRO A 1 93 ? -7.009 1.622 12.342 1.00 88.75 93 PRO A CA 1
ATOM 722 C C . PRO A 1 93 ? -6.502 3.039 12.640 1.00 88.75 93 PRO A C 1
ATOM 724 O O . PRO A 1 93 ? -5.603 3.217 13.464 1.00 88.75 93 PRO A O 1
ATOM 727 N N . GLY A 1 94 ? -7.063 4.043 11.965 1.00 89.62 94 GLY A N 1
ATOM 728 C CA . GLY A 1 94 ? -6.705 5.455 12.127 1.00 89.62 94 GLY A CA 1
ATOM 729 C C . GLY A 1 94 ? -5.316 5.835 11.603 1.00 89.62 94 GLY A C 1
ATOM 730 O O . GLY A 1 94 ? -4.825 6.920 11.914 1.00 89.62 94 GLY A O 1
ATOM 731 N N . LYS A 1 95 ? -4.641 4.953 10.854 1.00 92.31 95 LYS A N 1
ATOM 732 C CA . LYS A 1 95 ? -3.342 5.246 10.238 1.00 92.31 95 LYS A CA 1
ATOM 733 C C . LYS A 1 95 ? -3.477 5.513 8.747 1.00 92.31 95 LYS A C 1
ATOM 735 O O . LYS A 1 95 ? -4.310 4.924 8.056 1.00 92.31 95 LYS A O 1
ATOM 740 N N . THR A 1 96 ? -2.574 6.358 8.270 1.00 91.75 96 THR A N 1
ATOM 741 C CA . THR A 1 96 ? -2.334 6.606 6.854 1.00 91.75 96 THR A CA 1
ATOM 742 C C . THR A 1 96 ? -0.965 6.058 6.499 1.00 91.75 96 THR A C 1
ATOM 744 O O . THR A 1 96 ? 0.005 6.356 7.191 1.00 91.75 96 THR A O 1
ATOM 747 N N . ILE A 1 97 ? -0.899 5.267 5.431 1.00 92.38 97 ILE A N 1
ATOM 748 C CA . ILE A 1 97 ? 0.355 4.804 4.838 1.00 92.38 97 ILE A CA 1
ATOM 749 C C . ILE A 1 97 ? 0.553 5.525 3.514 1.00 92.38 97 ILE A C 1
ATOM 751 O O . ILE A 1 97 ? -0.358 5.551 2.682 1.00 92.38 97 ILE A O 1
ATOM 755 N N . MET A 1 98 ? 1.753 6.056 3.298 1.00 91.50 98 MET A N 1
ATOM 756 C CA . MET A 1 98 ? 2.184 6.622 2.026 1.00 91.50 98 MET A CA 1
ATOM 757 C C . MET A 1 98 ? 3.119 5.661 1.307 1.00 91.50 98 MET A C 1
ATOM 759 O O . MET A 1 98 ? 4.072 5.141 1.878 1.00 91.50 98 MET A O 1
ATOM 763 N N . THR A 1 99 ? 2.876 5.464 0.020 1.00 88.69 99 THR A N 1
ATOM 764 C CA . THR A 1 99 ? 3.719 4.657 -0.855 1.00 88.69 99 THR A CA 1
ATOM 765 C C . THR A 1 99 ? 4.188 5.498 -2.028 1.00 88.69 99 THR A C 1
ATOM 767 O O . THR A 1 99 ? 3.421 6.300 -2.562 1.00 88.69 99 THR A O 1
ATOM 770 N N . ILE A 1 100 ? 5.455 5.361 -2.404 1.00 87.00 100 ILE A N 1
ATOM 771 C CA . ILE A 1 100 ? 6.078 6.140 -3.474 1.00 87.00 100 ILE A CA 1
ATOM 772 C C . ILE A 1 100 ? 6.879 5.190 -4.362 1.00 87.00 100 ILE A C 1
ATOM 774 O O . ILE A 1 100 ? 7.556 4.272 -3.882 1.00 87.00 100 ILE A O 1
ATOM 778 N N . LEU A 1 101 ? 6.764 5.406 -5.667 1.00 81.81 101 LEU A N 1
ATOM 779 C CA . LEU A 1 101 ? 7.615 4.776 -6.662 1.00 81.81 101 LEU A CA 1
ATOM 780 C C . LEU A 1 101 ? 9.048 5.333 -6.577 1.00 81.81 101 LEU A C 1
ATOM 782 O O . LEU A 1 101 ? 9.211 6.510 -6.256 1.00 81.81 101 LEU A O 1
ATOM 786 N N . PRO A 1 102 ? 10.073 4.507 -6.850 1.00 73.00 102 PRO A N 1
ATOM 787 C CA . PRO A 1 102 ? 11.446 4.985 -6.994 1.00 73.00 102 PRO A CA 1
ATOM 788 C C . PRO A 1 102 ? 11.610 6.041 -8.096 1.00 73.00 102 PRO A C 1
ATOM 790 O O . PRO A 1 102 ? 10.790 6.068 -9.046 1.00 73.00 102 PRO A O 1
#

Radius of gyration: 13.46 Å; chains: 1; bounding box: 30×33×33 Å

pLDDT: mean 77.76, std 14.22, range [33.22, 92.62]

Secondary structure (DSSP, 8-state):
------EEEEE----SS--EEEEEEEETTEEEEEEEETTEEEEEE-SSS-EEEEEEEES--SEEEETTEEEEPEEEE-TTS-EEEEEEEEE-TT-EEEEE--